Protein AF-A0A2T2TTE8-F1 (afdb_monomer_lite)

Secondary structure (DSSP, 8-state):
-----SS--EEEEE--SS-EEEEEES-TT--SS---GGGEEEEEEE--EEEEEEEEEEEEEES--SSEEEEEEEEEEEEEEEEEE----

Structure (mmCIF, N/CA/C/O backbone):
data_AF-A0A2T2TTE8-F1
#
_entry.id   AF-A0A2T2TTE8-F1
#
loop_
_atom_site.group_PDB
_atom_site.id
_atom_site.type_symbol
_atom_site.label_atom_id
_atom_site.label_alt_id
_atom_site.label_comp_id
_atom_site.label_asym_id
_atom_site.label_entity_id
_atom_site.label_seq_id
_atom_site.pdbx_PDB_ins_code
_atom_site.Cartn_x
_atom_site.Cartn_y
_atom_site.Cartn_z
_atom_site.occupancy
_atom_site.B_iso_or_equiv
_atom_site.auth_seq_id
_atom_site.auth_comp_id
_atom_site.auth_asym_id
_atom_site.auth_atom_id
_atom_site.pdbx_PDB_model_num
ATOM 1 N N . GLY A 1 1 ? -6.352 13.614 0.707 1.00 84.50 1 GLY A N 1
ATOM 2 C CA . GLY A 1 1 ? -6.590 12.164 0.637 1.00 84.50 1 GLY A CA 1
ATOM 3 C C . GLY A 1 1 ? -8.064 11.905 0.431 1.00 84.50 1 GLY A C 1
ATOM 4 O O . GLY A 1 1 ? -8.842 12.851 0.469 1.00 84.50 1 GLY A O 1
ATOM 5 N N . GLU A 1 2 ? -8.426 10.645 0.237 1.00 91.62 2 GLU A N 1
ATOM 6 C CA . GLU A 1 2 ? -9.812 10.206 0.071 1.00 91.62 2 GLU A CA 1
ATOM 7 C C . GLU A 1 2 ? -10.239 9.381 1.293 1.00 91.62 2 GLU A C 1
ATOM 9 O O . GLU A 1 2 ? -9.443 8.571 1.779 1.00 91.62 2 GLU A O 1
ATOM 14 N N . PRO A 1 3 ? -11.454 9.581 1.830 1.00 93.75 3 PRO A N 1
ATOM 15 C CA . PRO A 1 3 ? -11.907 8.845 2.998 1.00 93.75 3 PRO A CA 1
ATOM 16 C C . PRO A 1 3 ? -12.144 7.371 2.652 1.00 93.75 3 PRO A C 1
ATOM 18 O O . PRO A 1 3 ? -12.835 7.046 1.689 1.00 93.75 3 PRO A O 1
ATOM 21 N N . LEU A 1 4 ? -11.636 6.480 3.498 1.00 94.94 4 LEU A N 1
ATOM 22 C CA . LEU A 1 4 ? -11.941 5.054 3.477 1.00 94.94 4 LEU A CA 1
ATOM 23 C C . LEU A 1 4 ? -12.485 4.669 4.850 1.00 94.94 4 LEU A C 1
ATOM 25 O O . LEU A 1 4 ? -11.918 5.041 5.878 1.00 94.94 4 LEU A O 1
ATOM 29 N N . SER A 1 5 ? -13.610 3.956 4.876 1.00 94.81 5 SER A N 1
ATOM 30 C CA . SER A 1 5 ? -14.170 3.472 6.140 1.00 94.81 5 SER A CA 1
ATOM 31 C C . SER A 1 5 ? -13.217 2.470 6.795 1.00 94.81 5 SER A C 1
ATOM 33 O O . SER A 1 5 ? -12.487 1.756 6.116 1.00 94.81 5 SER A O 1
ATOM 35 N N . ALA A 1 6 ? -13.221 2.396 8.126 1.00 93.81 6 ALA A N 1
ATOM 36 C CA . ALA A 1 6 ? -12.457 1.366 8.818 1.00 93.81 6 ALA A CA 1
ATOM 37 C C . ALA A 1 6 ? -12.979 -0.024 8.419 1.00 93.81 6 ALA A C 1
ATOM 39 O O . ALA A 1 6 ? -14.183 -0.281 8.475 1.00 93.81 6 ALA A O 1
ATOM 40 N N . GLY A 1 7 ? -12.077 -0.921 8.027 1.00 93.56 7 GLY A N 1
ATOM 41 C CA . GLY A 1 7 ? -12.454 -2.22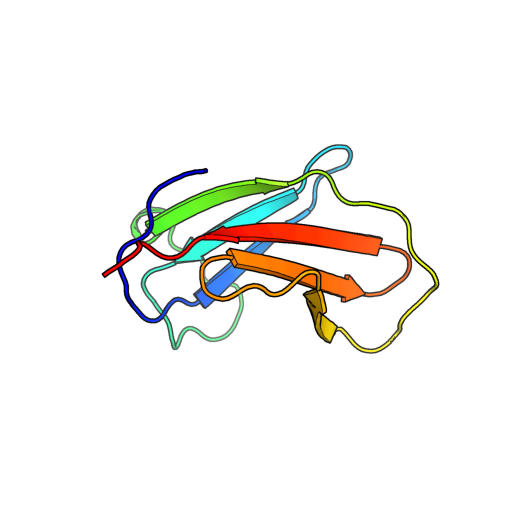8 7.509 1.00 93.56 7 GLY A CA 1
ATOM 42 C C . GLY A 1 7 ? -11.255 -3.070 7.096 1.00 93.56 7 GLY A C 1
ATOM 43 O O . GLY A 1 7 ? -10.101 -2.709 7.328 1.00 93.56 7 GLY A O 1
ATOM 44 N N . THR A 1 8 ? -11.546 -4.215 6.488 1.00 95.12 8 THR A N 1
ATO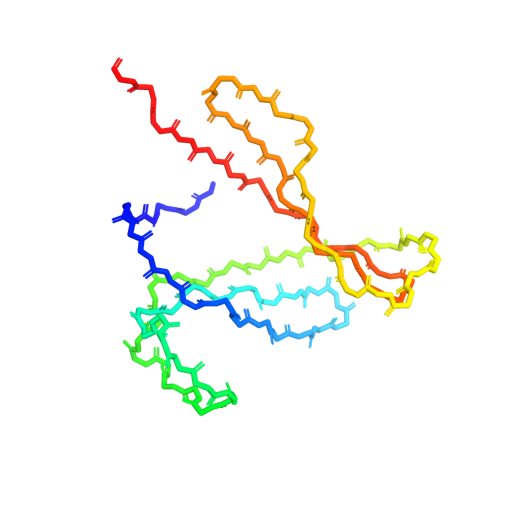M 45 C CA . THR A 1 8 ? -10.552 -5.110 5.892 1.00 95.12 8 THR A CA 1
ATOM 46 C C . THR A 1 8 ? -10.810 -5.172 4.397 1.00 95.12 8 THR A C 1
ATOM 48 O O . THR A 1 8 ? -11.944 -5.381 3.978 1.00 95.12 8 THR A O 1
ATOM 51 N N . TYR A 1 9 ? -9.756 -4.987 3.610 1.00 94.19 9 TYR A N 1
ATOM 52 C CA . TYR A 1 9 ? -9.828 -4.845 2.161 1.00 94.19 9 TYR A CA 1
ATOM 53 C C . TYR A 1 9 ? -8.777 -5.730 1.502 1.00 94.19 9 TYR A C 1
ATOM 55 O O . TYR A 1 9 ? -7.712 -5.962 2.080 1.00 94.19 9 TYR A O 1
ATOM 63 N N . SER A 1 10 ? -9.044 -6.172 0.277 1.00 93.69 10 SER A N 1
ATOM 64 C CA . SER A 1 10 ? -7.980 -6.628 -0.615 1.00 93.69 10 SER A CA 1
ATOM 65 C C . SER A 1 10 ? -7.361 -5.424 -1.329 1.00 93.69 10 SER A C 1
ATOM 67 O O . SER A 1 10 ? -8.019 -4.401 -1.540 1.00 93.69 10 SER A O 1
ATOM 69 N N . LEU A 1 11 ? -6.075 -5.534 -1.668 1.00 92.44 11 LEU A N 1
ATOM 70 C CA . LEU A 1 11 ? -5.325 -4.492 -2.366 1.00 92.44 11 LEU A CA 1
ATOM 71 C C . LEU A 1 11 ? -5.005 -4.957 -3.787 1.00 92.44 11 LEU A C 1
ATOM 73 O O . LEU A 1 11 ? -4.282 -5.937 -3.969 1.00 92.44 11 LEU A O 1
ATOM 77 N N . TYR A 1 12 ? -5.502 -4.224 -4.781 1.00 93.94 12 TYR A N 1
ATOM 78 C CA . TYR A 1 12 ? -5.108 -4.380 -6.181 1.00 93.94 12 TYR A CA 1
ATOM 79 C C . TYR A 1 12 ? -4.277 -3.190 -6.637 1.00 93.94 12 TYR A C 1
ATOM 81 O O . TYR A 1 12 ? -4.411 -2.077 -6.126 1.00 93.94 12 TYR A O 1
ATOM 89 N N . THR A 1 13 ? -3.436 -3.428 -7.638 1.00 93.44 13 THR A N 1
ATOM 90 C CA . THR A 1 13 ? -2.655 -2.383 -8.290 1.00 93.44 13 THR A CA 1
ATOM 91 C C . THR A 1 13 ? -2.804 -2.488 -9.804 1.00 93.44 13 THR A C 1
ATOM 93 O O . THR A 1 13 ? -2.823 -3.583 -10.368 1.00 93.44 13 THR A O 1
ATOM 96 N N . ILE A 1 14 ? -2.921 -1.340 -10.469 1.00 94.94 14 ILE A N 1
ATOM 97 C CA . ILE A 1 14 ? -2.833 -1.210 -11.924 1.00 94.94 14 ILE A CA 1
ATOM 98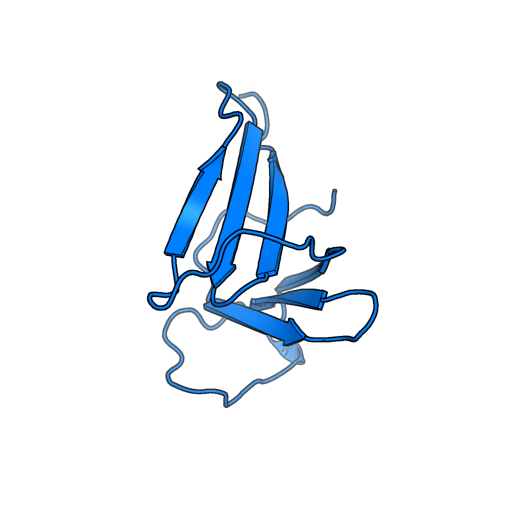 C C . ILE A 1 14 ? -1.601 -0.346 -12.211 1.00 94.94 14 ILE A C 1
ATOM 100 O O . ILE A 1 14 ? -1.668 0.874 -12.044 1.00 94.94 14 ILE A O 1
ATOM 104 N N . PRO A 1 15 ? -0.463 -0.954 -12.588 1.00 94.38 15 PRO A N 1
ATOM 105 C CA . PRO A 1 15 ? 0.730 -0.212 -12.972 1.00 94.38 15 PRO A CA 1
ATOM 106 C C . PRO A 1 15 ? 0.499 0.602 -14.248 1.00 94.38 15 PRO A C 1
ATOM 108 O O . PRO A 1 15 ? -0.010 0.074 -15.238 1.00 94.38 15 PRO A O 1
ATOM 111 N N . GLY A 1 16 ? 0.922 1.863 -14.238 1.00 93.31 16 GLY A N 1
ATOM 112 C CA . GLY A 1 16 ? 1.010 2.725 -15.418 1.00 93.31 16 GLY A CA 1
ATOM 113 C C . GLY A 1 16 ? 2.408 3.327 -15.564 1.00 93.31 16 GLY A C 1
ATOM 114 O O . GLY A 1 16 ? 3.253 3.163 -14.682 1.00 93.31 16 GLY A O 1
ATOM 115 N N . GLU A 1 17 ? 2.661 4.001 -16.690 1.00 87.81 17 GLU A N 1
ATOM 116 C CA . GLU A 1 17 ? 3.968 4.618 -16.980 1.00 87.81 17 GLU A CA 1
ATOM 117 C C . GLU A 1 17 ? 4.264 5.811 -16.061 1.00 87.81 17 GLU A C 1
ATOM 119 O O . GLU A 1 17 ? 5.373 5.927 -15.547 1.00 87.81 17 GLU A O 1
ATOM 124 N N . GLU A 1 18 ? 3.268 6.671 -15.831 1.00 93.56 18 GLU A N 1
ATOM 125 C CA . GLU A 1 18 ? 3.408 7.863 -14.981 1.00 93.56 18 GLU A CA 1
ATOM 126 C C . GLU A 1 18 ? 2.785 7.676 -13.597 1.00 93.56 18 GLU A C 1
ATOM 128 O O . GLU A 1 18 ? 3.323 8.162 -12.608 1.00 93.56 18 GLU A O 1
ATOM 133 N N . ASN A 1 19 ? 1.657 6.964 -13.514 1.00 95.31 19 ASN A N 1
ATOM 134 C CA . ASN A 1 19 ? 0.909 6.768 -12.275 1.00 95.31 19 ASN A CA 1
ATOM 135 C C . ASN A 1 19 ? 0.457 5.318 -12.141 1.00 95.31 19 ASN A C 1
ATOM 137 O O . ASN A 1 19 ? 0.127 4.656 -13.124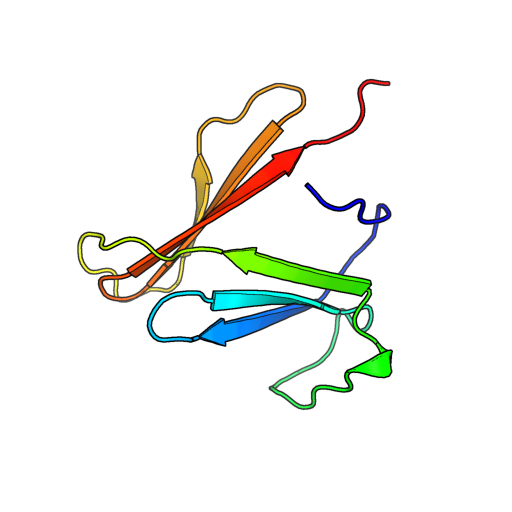 1.00 95.31 19 ASN A O 1
ATOM 141 N N . TRP A 1 20 ? 0.422 4.836 -10.906 1.00 96.50 20 TRP A N 1
ATOM 142 C CA . TRP A 1 20 ? -0.186 3.569 -10.531 1.00 96.50 20 TRP A CA 1
ATOM 143 C C . TRP A 1 20 ? -1.542 3.834 -9.898 1.00 96.50 20 TRP A C 1
ATOM 145 O O . TRP A 1 20 ? -1.679 4.727 -9.065 1.00 96.50 20 TRP A O 1
ATOM 155 N N . THR A 1 21 ? -2.537 3.022 -10.237 1.00 96.81 21 THR A N 1
ATOM 156 C CA . THR A 1 21 ? -3.802 3.013 -9.501 1.00 96.81 21 THR A CA 1
ATOM 157 C C . THR A 1 21 ? -3.734 1.952 -8.413 1.00 96.81 21 THR A C 1
ATOM 159 O O . THR A 1 21 ? -3.615 0.765 -8.712 1.00 96.81 21 THR A O 1
ATOM 162 N N . LEU A 1 22 ? -3.832 2.366 -7.155 1.00 95.81 22 LEU A N 1
ATOM 163 C CA . LEU A 1 22 ? -4.075 1.481 -6.021 1.00 95.81 22 LEU A CA 1
ATOM 164 C C . LEU A 1 22 ? -5.579 1.365 -5.792 1.00 95.81 22 LEU A C 1
ATOM 166 O O . LEU A 1 22 ? -6.300 2.359 -5.871 1.00 95.81 22 LEU A O 1
ATOM 170 N N . ILE A 1 23 ? -6.055 0.158 -5.508 1.00 95.94 23 ILE A N 1
ATOM 171 C CA . ILE A 1 23 ? -7.478 -0.119 -5.333 1.00 95.94 23 ILE A CA 1
ATOM 172 C C . ILE A 1 23 ? -7.686 -0.908 -4.046 1.00 95.94 23 ILE A C 1
ATOM 174 O O . ILE A 1 23 ? -7.160 -2.012 -3.901 1.00 95.94 23 ILE A O 1
ATOM 178 N N . PHE A 1 24 ? -8.494 -0.354 -3.147 1.00 95.56 24 PHE A N 1
ATOM 179 C CA . PHE A 1 24 ? -9.018 -1.048 -1.977 1.00 95.56 24 PHE A CA 1
ATOM 180 C C . PHE A 1 24 ? -10.376 -1.638 -2.344 1.00 95.56 24 PHE A C 1
ATOM 182 O O . PHE A 1 24 ? -11.303 -0.899 -2.682 1.00 95.56 24 PHE A O 1
ATOM 189 N N . ASN A 1 25 ? -10.494 -2.960 -2.296 1.00 95.75 25 ASN A N 1
ATOM 190 C CA . ASN A 1 25 ? -11.692 -3.685 -2.708 1.00 95.75 25 ASN A CA 1
ATOM 191 C C . ASN A 1 25 ? -12.337 -4.402 -1.508 1.00 95.75 25 ASN A C 1
ATOM 193 O O . ASN A 1 25 ? -11.637 -4.930 -0.639 1.00 95.75 25 ASN A O 1
ATOM 197 N N . ASN A 1 26 ? -13.671 -4.390 -1.445 1.00 95.06 26 ASN A N 1
ATOM 198 C CA . ASN A 1 26 ? -14.462 -4.897 -0.317 1.00 95.06 26 ASN A CA 1
ATOM 199 C C . ASN A 1 26 ? -14.374 -6.424 -0.144 1.00 95.06 26 ASN A C 1
ATOM 201 O O . ASN A 1 26 ? -14.624 -6.930 0.952 1.00 95.06 26 ASN A O 1
ATOM 205 N N . ILE A 1 27 ? -13.993 -7.174 -1.183 1.00 92.69 27 ILE A N 1
ATOM 206 C CA . ILE A 1 27 ? -13.803 -8.624 -1.086 1.00 92.69 27 ILE A CA 1
ATOM 207 C C . ILE A 1 27 ? -12.383 -8.910 -0.577 1.00 92.69 27 ILE A C 1
ATOM 209 O O . ILE A 1 27 ? -11.436 -9.028 -1.356 1.00 92.69 27 ILE A O 1
ATOM 213 N N . ALA A 1 28 ? -12.227 -9.024 0.743 1.00 85.88 28 ALA A N 1
ATOM 214 C CA . ALA A 1 28 ? -10.925 -9.214 1.391 1.00 85.88 28 ALA A CA 1
ATOM 215 C C . ALA A 1 28 ? -10.254 -10.568 1.080 1.00 85.88 28 ALA A C 1
ATOM 217 O O . ALA A 1 28 ? -9.053 -10.613 0.827 1.00 85.88 28 ALA A O 1
ATOM 218 N N . ASP A 1 29 ? -11.024 -11.660 1.045 1.00 83.19 29 ASP A N 1
ATOM 219 C CA . ASP A 1 29 ? -10.503 -13.033 0.920 1.00 83.19 29 ASP A CA 1
ATOM 220 C C . ASP A 1 29 ? -10.495 -13.556 -0.525 1.00 83.19 29 ASP A C 1
ATOM 222 O O . ASP A 1 29 ? -10.691 -14.746 -0.791 1.00 83.19 29 ASP A O 1
ATOM 226 N N . GLN A 1 30 ? -10.294 -12.663 -1.494 1.00 81.19 30 GLN A N 1
ATOM 227 C CA . GLN A 1 30 ? -10.258 -13.058 -2.893 1.00 81.19 30 GLN A CA 1
ATOM 228 C C . GLN A 1 30 ? -8.873 -13.556 -3.305 1.00 81.19 30 GLN A C 1
ATOM 230 O O . GLN A 1 30 ? -7.865 -12.872 -3.144 1.00 81.19 30 GLN A O 1
ATOM 235 N N . TRP A 1 31 ? -8.828 -14.747 -3.899 1.00 75.81 31 TRP A N 1
ATOM 236 C CA . TRP A 1 31 ? -7.601 -15.287 -4.472 1.00 75.81 31 TRP A CA 1
ATOM 237 C C . TRP A 1 31 ? -7.474 -14.934 -5.958 1.00 75.81 31 TRP A C 1
ATOM 239 O O . TRP A 1 31 ? -8.401 -15.139 -6.744 1.00 75.81 31 TRP A O 1
ATOM 249 N N . GLY A 1 32 ? -6.292 -14.460 -6.356 1.00 78.12 32 GLY A N 1
ATOM 250 C CA . GLY A 1 32 ? -5.980 -14.118 -7.743 1.00 78.12 32 GLY A CA 1
ATOM 251 C C . GLY A 1 32 ? -6.533 -12.759 -8.181 1.00 78.12 32 GLY A C 1
ATOM 252 O O . GLY A 1 32 ? -6.775 -11.873 -7.371 1.00 78.12 32 GLY A O 1
ATOM 253 N N . THR A 1 33 ? -6.700 -12.582 -9.491 1.00 79.12 33 THR A N 1
ATOM 254 C CA . THR A 1 33 ? -7.017 -11.286 -10.119 1.00 79.12 33 THR A CA 1
ATOM 255 C C . THR A 1 33 ? -8.465 -11.186 -10.601 1.00 79.12 33 THR A C 1
ATOM 257 O O . THR A 1 33 ? -8.735 -10.477 -11.569 1.00 79.12 33 THR A O 1
ATOM 260 N N . ASN A 1 34 ? -9.399 -11.933 -10.000 1.00 81.19 34 ASN A N 1
ATOM 261 C CA . ASN A 1 34 ? -10.806 -11.932 -10.421 1.00 81.19 34 ASN A CA 1
ATOM 262 C C . ASN A 1 34 ? -11.538 -10.656 -9.969 1.00 81.19 34 ASN A C 1
ATOM 264 O O . ASN A 1 34 ? -12.395 -10.684 -9.100 1.00 81.19 34 ASN A O 1
ATOM 268 N N . HIS A 1 35 ? -11.142 -9.515 -10.505 1.00 83.81 35 HIS A N 1
ATOM 269 C CA . HIS A 1 35 ? -11.569 -8.209 -10.033 1.00 83.81 35 HIS A CA 1
ATOM 270 C C . HIS A 1 35 ? -12.982 -7.846 -10.522 1.00 83.81 35 HIS A C 1
ATOM 272 O O . HIS A 1 35 ? -13.215 -7.766 -11.729 1.00 83.81 35 HIS A O 1
ATOM 278 N N . ASP A 1 36 ? -13.889 -7.566 -9.583 1.00 88.25 36 ASP A N 1
ATOM 279 C CA . ASP A 1 36 ? -15.161 -6.890 -9.845 1.00 88.25 36 ASP A CA 1
ATOM 280 C C . ASP A 1 36 ? -15.063 -5.430 -9.391 1.00 88.25 36 ASP A C 1
ATOM 282 O O . ASP A 1 36 ? -14.926 -5.136 -8.203 1.00 88.25 36 ASP A O 1
ATOM 286 N N . GLN A 1 37 ? -15.140 -4.513 -10.352 1.00 91.44 37 GLN A N 1
ATOM 287 C CA . GLN A 1 37 ? -15.023 -3.082 -10.104 1.00 91.44 37 GLN A CA 1
ATOM 288 C C . GLN A 1 37 ? -16.174 -2.531 -9.248 1.00 91.44 37 GLN A C 1
ATOM 290 O O . GLN A 1 37 ? -15.993 -1.495 -8.609 1.00 91.44 37 GLN A O 1
ATOM 295 N N . SER A 1 38 ? -17.350 -3.178 -9.199 1.00 94.31 38 SER A N 1
ATOM 296 C CA . SER A 1 38 ? -18.431 -2.701 -8.319 1.00 94.31 38 SER A CA 1
ATOM 297 C C . SER A 1 38 ? -18.113 -2.862 -6.833 1.00 94.31 38 SER A C 1
ATOM 299 O O . SER A 1 38 ? -18.758 -2.229 -6.003 1.00 94.31 38 SER A O 1
ATOM 301 N N . GLU A 1 39 ? -17.114 -3.680 -6.504 1.00 95.00 39 GLU A N 1
ATOM 302 C CA . GLU A 1 39 ? -16.657 -3.928 -5.138 1.00 95.00 39 GLU A CA 1
ATOM 303 C C . GLU A 1 39 ? -15.511 -2.996 -4.718 1.00 95.00 39 GLU A C 1
ATOM 305 O O . GLU A 1 39 ? -14.985 -3.115 -3.610 1.00 95.00 39 GLU A O 1
ATOM 310 N N . ASP A 1 40 ? -15.116 -2.048 -5.568 1.00 95.81 40 ASP A N 1
ATOM 311 C CA . ASP A 1 40 ? -14.069 -1.086 -5.242 1.00 95.81 40 ASP A CA 1
ATOM 312 C C . ASP A 1 40 ? -14.569 -0.058 -4.228 1.00 95.81 40 ASP A C 1
ATOM 314 O O . ASP A 1 40 ? -15.434 0.768 -4.516 1.00 95.81 40 ASP A O 1
ATOM 318 N N . ALA A 1 41 ? -13.986 -0.091 -3.032 1.00 96.94 41 ALA A N 1
ATOM 319 C CA . ALA A 1 41 ? -14.264 0.868 -1.972 1.00 96.94 41 ALA A CA 1
ATOM 320 C C . ALA A 1 41 ? -13.553 2.201 -2.218 1.00 96.94 41 ALA A C 1
ATOM 322 O O . ALA A 1 41 ? -14.094 3.262 -1.910 1.00 96.94 41 ALA A O 1
ATOM 323 N N . LEU A 1 42 ? -12.332 2.147 -2.757 1.00 97.00 42 LEU A N 1
ATOM 324 C CA . LEU A 1 42 ? -11.532 3.326 -3.058 1.00 97.00 42 LEU A CA 1
ATOM 325 C C . LEU A 1 42 ? -10.502 3.031 -4.151 1.00 97.00 42 LEU A C 1
ATOM 327 O O . LEU A 1 42 ? -9.872 1.973 -4.155 1.00 97.00 42 LEU A O 1
ATOM 331 N N . ARG A 1 43 ? -10.288 4.007 -5.036 1.00 97.06 43 ARG A N 1
ATOM 332 C CA . ARG A 1 43 ? -9.188 4.038 -6.003 1.00 97.06 43 ARG A CA 1
ATOM 333 C C . ARG A 1 43 ? -8.343 5.280 -5.763 1.00 97.06 43 ARG A C 1
ATOM 335 O O . ARG A 1 43 ? -8.894 6.371 -5.646 1.00 97.06 43 ARG A O 1
ATOM 342 N N . VAL A 1 44 ? -7.027 5.116 -5.712 1.00 96.12 44 VAL A N 1
ATOM 343 C CA . VAL A 1 44 ? -6.074 6.209 -5.487 1.00 96.12 44 VAL A CA 1
ATOM 344 C C . VAL A 1 44 ? -4.999 6.150 -6.558 1.00 96.12 44 VAL A C 1
ATOM 346 O O . VAL A 1 44 ? -4.435 5.086 -6.809 1.00 96.12 44 VAL A O 1
ATOM 349 N N . GLU A 1 45 ? -4.710 7.282 -7.188 1.00 96.81 45 GLU A N 1
ATOM 350 C CA . GLU A 1 45 ? -3.559 7.405 -8.079 1.00 96.81 45 GLU A CA 1
ATOM 351 C C . GLU A 1 45 ? -2.320 7.788 -7.276 1.00 96.81 45 GLU A C 1
ATOM 353 O O . GLU A 1 45 ? -2.356 8.688 -6.436 1.00 96.81 45 GLU A O 1
ATOM 358 N N . VAL A 1 46 ? -1.227 7.080 -7.532 1.00 96.56 46 VAL A N 1
ATOM 359 C CA . VAL A 1 46 ? 0.050 7.260 -6.851 1.00 96.56 46 VAL A CA 1
ATOM 360 C C . VAL A 1 46 ? 1.150 7.318 -7.894 1.00 96.56 46 VAL A C 1
ATOM 362 O O . VAL A 1 46 ? 1.234 6.453 -8.766 1.00 96.56 46 VAL A O 1
ATOM 365 N N . THR A 1 47 ? 2.020 8.314 -7.790 1.00 97.12 47 THR A N 1
ATOM 366 C CA . THR A 1 47 ? 3.208 8.400 -8.636 1.00 97.12 47 THR A CA 1
ATOM 367 C C . THR A 1 47 ? 4.292 7.472 -8.071 1.00 97.12 47 THR A C 1
ATOM 369 O O . THR A 1 47 ? 4.711 7.663 -6.928 1.00 97.12 47 THR A O 1
ATOM 372 N N . PRO A 1 48 ? 4.737 6.444 -8.817 1.00 97.06 48 PRO A N 1
ATOM 373 C CA . PRO A 1 48 ? 5.825 5.578 -8.385 1.00 97.06 48 PRO A CA 1
ATOM 374 C C . PRO A 1 48 ? 7.168 6.317 -8.432 1.00 97.06 48 PRO A C 1
ATOM 376 O O . PRO A 1 48 ? 7.369 7.248 -9.212 1.00 97.06 48 PRO A O 1
ATOM 379 N N . GLU A 1 49 ? 8.127 5.846 -7.646 1.00 96.88 49 GLU A N 1
ATOM 380 C CA . GLU A 1 49 ? 9.481 6.391 -7.586 1.00 96.88 49 GLU A CA 1
ATOM 381 C C . GLU A 1 49 ? 10.507 5.293 -7.891 1.00 96.88 49 GLU A C 1
ATOM 383 O O . GLU A 1 49 ? 10.308 4.119 -7.562 1.00 96.88 49 GLU A O 1
ATOM 388 N N . SER A 1 50 ? 11.643 5.667 -8.484 1.00 96.69 50 SER A N 1
ATOM 389 C CA . SER A 1 50 ? 12.786 4.757 -8.607 1.00 96.69 50 SER A CA 1
ATOM 390 C C . SER A 1 50 ? 13.391 4.441 -7.237 1.00 96.69 50 SER A C 1
ATOM 392 O O . SER A 1 50 ? 13.553 5.323 -6.395 1.00 96.69 50 SER A O 1
ATOM 394 N N . ALA A 1 51 ? 13.796 3.191 -7.033 1.00 96.56 51 ALA A N 1
ATOM 395 C CA . ALA A 1 51 ? 14.427 2.718 -5.807 1.00 96.56 51 ALA A CA 1
ATOM 396 C C . ALA A 1 51 ? 15.526 1.681 -6.103 1.00 96.56 51 ALA A C 1
ATOM 398 O O . ALA A 1 51 ? 15.531 1.078 -7.177 1.00 96.56 51 ALA A O 1
ATOM 399 N N . PRO A 1 52 ? 16.455 1.424 -5.160 1.00 97.31 52 PRO A N 1
ATOM 400 C CA . PRO A 1 52 ? 17.368 0.289 -5.261 1.00 97.31 52 PRO A CA 1
ATOM 401 C C . PRO A 1 52 ? 16.611 -1.025 -5.470 1.00 97.31 52 PRO A C 1
ATOM 403 O O . PRO A 1 52 ? 15.520 -1.203 -4.925 1.00 97.31 52 PRO A O 1
ATOM 406 N N . SER A 1 53 ? 17.203 -1.950 -6.224 1.00 97.25 53 SER A N 1
ATOM 407 C CA . SER A 1 53 ? 16.524 -3.190 -6.591 1.00 97.25 53 SER A CA 1
ATOM 408 C C . SER A 1 53 ? 16.167 -4.054 -5.376 1.00 97.25 53 SER A C 1
ATOM 410 O O . SER A 1 53 ? 16.949 -4.206 -4.430 1.00 97.25 53 SER A O 1
ATOM 412 N N . ARG A 1 54 ? 14.970 -4.648 -5.404 1.00 97.12 54 ARG A N 1
ATOM 413 C CA . ARG A 1 54 ? 14.499 -5.584 -4.381 1.00 97.12 54 ARG A CA 1
ATOM 414 C C . ARG A 1 54 ? 13.698 -6.731 -4.993 1.00 97.12 54 ARG A C 1
ATOM 416 O O . ARG A 1 54 ? 12.598 -6.535 -5.494 1.00 97.12 54 ARG A O 1
ATOM 423 N N . GLU A 1 55 ? 14.222 -7.949 -4.888 1.00 96.25 55 GLU A N 1
ATOM 424 C CA . GLU A 1 55 ? 13.580 -9.145 -5.460 1.00 96.25 55 GLU A CA 1
ATOM 425 C C . GLU A 1 55 ? 12.293 -9.543 -4.724 1.00 96.25 55 GLU A C 1
ATOM 427 O O . GLU A 1 55 ? 11.306 -9.947 -5.337 1.00 96.25 55 GLU A O 1
ATOM 432 N N . MET A 1 56 ? 12.289 -9.422 -3.394 1.00 97.19 56 MET A N 1
ATOM 433 C CA . MET A 1 56 ? 11.136 -9.762 -2.564 1.00 97.19 56 MET A CA 1
ATOM 434 C C . MET A 1 56 ? 10.224 -8.551 -2.405 1.00 97.19 56 MET A C 1
ATOM 436 O O . MET A 1 56 ? 10.598 -7.575 -1.746 1.00 97.19 56 MET A O 1
ATOM 440 N N . MET A 1 57 ? 9.010 -8.653 -2.948 1.00 95.50 57 MET A N 1
ATOM 441 C CA . MET A 1 57 ? 7.960 -7.661 -2.736 1.00 95.50 57 MET A CA 1
ATOM 442 C C . MET A 1 57 ? 7.762 -7.422 -1.239 1.00 95.50 57 MET A C 1
ATOM 444 O O . MET A 1 57 ? 7.550 -8.359 -0.470 1.00 95.50 57 MET A O 1
ATOM 448 N N . THR A 1 58 ? 7.893 -6.167 -0.821 1.00 96.81 58 THR A N 1
ATOM 449 C CA . THR A 1 58 ? 7.842 -5.769 0.586 1.00 96.81 58 THR A CA 1
ATOM 450 C C . THR A 1 58 ? 6.900 -4.588 0.748 1.00 96.81 58 THR A C 1
ATOM 452 O O . THR A 1 58 ? 6.990 -3.624 -0.005 1.00 96.81 58 THR A O 1
ATOM 455 N N . PHE A 1 59 ? 6.041 -4.664 1.761 1.00 96.94 59 PHE A N 1
ATOM 456 C CA . PHE A 1 59 ? 5.266 -3.534 2.254 1.00 96.94 59 PHE A CA 1
ATOM 457 C C . PHE A 1 59 ? 5.911 -3.035 3.542 1.00 96.94 59 PHE A C 1
ATOM 459 O O . PHE A 1 59 ? 6.201 -3.830 4.439 1.00 96.94 59 PHE A O 1
ATOM 466 N N . LEU A 1 60 ? 6.168 -1.737 3.620 1.00 96.25 60 LEU A N 1
ATOM 467 C CA . LEU A 1 60 ? 6.797 -1.098 4.772 1.00 96.25 60 LEU A CA 1
ATOM 468 C C . LEU A 1 60 ? 6.105 0.225 5.088 1.00 96.25 60 LEU A C 1
ATOM 470 O O . LEU A 1 60 ? 5.491 0.825 4.212 1.00 96.25 60 LEU A O 1
ATOM 474 N N . PHE A 1 61 ? 6.205 0.658 6.341 1.00 96.81 61 PHE A N 1
ATOM 475 C CA . PHE A 1 61 ? 5.655 1.928 6.799 1.00 96.81 61 PHE A CA 1
ATOM 476 C C . PHE A 1 61 ? 6.803 2.858 7.193 1.00 96.81 61 PHE A C 1
ATOM 478 O O . PHE A 1 61 ? 7.626 2.511 8.043 1.00 96.81 61 PHE A O 1
ATOM 485 N N . GLU A 1 62 ? 6.863 4.019 6.550 1.00 97.00 62 GLU A N 1
ATOM 486 C CA . GLU A 1 62 ? 7.817 5.103 6.790 1.00 97.00 62 GLU A CA 1
ATOM 487 C C . GLU A 1 62 ? 7.101 6.292 7.448 1.00 97.00 62 GLU A C 1
ATOM 489 O O . GLU A 1 62 ? 5.875 6.385 7.404 1.00 97.00 62 GLU A O 1
ATOM 494 N N . GLU A 1 63 ? 7.868 7.194 8.071 1.00 96.19 63 GLU A N 1
ATOM 495 C CA . GLU A 1 63 ? 7.363 8.484 8.586 1.00 96.19 63 GLU A CA 1
ATOM 496 C C . GLU A 1 63 ? 6.141 8.361 9.518 1.00 96.19 63 GLU A C 1
ATOM 498 O O . GLU A 1 63 ? 5.251 9.206 9.532 1.00 96.19 63 GLU A O 1
ATOM 503 N N . VAL A 1 64 ? 6.100 7.284 10.306 1.00 96.88 64 VAL A N 1
ATOM 504 C CA . VAL A 1 64 ? 4.967 6.968 11.180 1.00 96.88 64 VAL A CA 1
ATOM 505 C C . VAL A 1 64 ? 4.878 7.967 12.337 1.00 96.88 64 VAL A C 1
ATOM 507 O O . VAL A 1 64 ? 5.842 8.164 13.082 1.00 96.88 64 VAL A O 1
ATOM 510 N N . THR A 1 65 ? 3.696 8.551 12.503 1.00 95.75 65 THR A N 1
ATOM 511 C CA . THR A 1 65 ? 3.287 9.392 13.632 1.00 95.75 65 THR A CA 1
ATOM 512 C C . THR A 1 65 ? 2.110 8.742 14.372 1.00 95.75 65 THR A C 1
ATOM 514 O O . THR A 1 65 ? 1.690 7.635 14.034 1.00 95.75 65 THR A O 1
ATOM 517 N N . ASP A 1 66 ? 1.556 9.420 15.380 1.00 94.12 66 ASP A N 1
ATOM 518 C CA . ASP A 1 66 ? 0.370 8.933 16.098 1.00 94.12 66 ASP A CA 1
ATOM 519 C C . ASP A 1 66 ? -0.884 8.877 15.204 1.00 94.12 66 ASP A C 1
ATOM 521 O O . ASP A 1 66 ? -1.802 8.105 15.479 1.00 94.12 66 ASP A O 1
ATOM 525 N N . THR A 1 67 ? -0.934 9.688 14.140 1.00 95.31 67 THR A N 1
ATOM 526 C CA . THR A 1 67 ? -2.131 9.875 13.302 1.00 95.31 67 THR A CA 1
ATOM 527 C C . THR A 1 67 ? -1.875 9.700 11.807 1.00 95.31 67 THR A C 1
ATOM 529 O O . THR A 1 67 ? -2.804 9.810 11.006 1.00 95.31 67 THR A O 1
ATOM 532 N N . SER A 1 68 ? -0.643 9.392 11.398 1.00 96.38 68 SER A N 1
ATOM 533 C CA . SER A 1 68 ? -0.295 9.199 9.991 1.00 96.38 68 SER A CA 1
ATOM 534 C C . SER A 1 68 ? 0.886 8.256 9.777 1.00 96.38 68 SER A C 1
ATOM 536 O O . SER A 1 68 ? 1.630 7.925 10.699 1.00 96.38 68 SER A O 1
ATOM 538 N N . GLY A 1 69 ? 1.074 7.829 8.535 1.00 97.19 69 GLY A N 1
ATOM 539 C CA . GLY A 1 69 ? 2.278 7.144 8.081 1.00 97.19 69 GLY A CA 1
ATOM 540 C C . GLY A 1 69 ? 2.230 6.886 6.581 1.00 97.19 69 GLY A C 1
ATOM 541 O O . GLY A 1 69 ? 1.159 6.859 5.978 1.00 97.19 69 GLY A O 1
ATOM 542 N N . THR A 1 70 ? 3.389 6.661 5.977 1.00 97.81 70 THR A N 1
ATOM 543 C CA . THR A 1 70 ? 3.507 6.388 4.543 1.00 97.81 70 THR A CA 1
ATOM 544 C C . THR A 1 70 ? 3.692 4.894 4.327 1.00 97.81 70 THR A C 1
ATOM 546 O O . THR A 1 70 ? 4.714 4.331 4.715 1.00 97.81 70 THR A O 1
ATOM 549 N N . CYS A 1 71 ? 2.713 4.230 3.712 1.00 97.25 71 CYS A N 1
ATOM 550 C CA . CYS A 1 71 ? 2.861 2.842 3.284 1.00 97.25 71 CYS A CA 1
ATOM 551 C C . CYS A 1 71 ? 3.581 2.802 1.936 1.00 97.25 71 CYS A C 1
ATOM 553 O O . CYS A 1 71 ? 3.242 3.548 1.020 1.00 97.25 71 CYS A O 1
ATOM 555 N N . VAL A 1 72 ? 4.566 1.921 1.804 1.00 97.81 72 VAL A N 1
ATOM 556 C CA . VAL A 1 72 ? 5.375 1.789 0.596 1.00 97.81 72 VAL A CA 1
ATOM 557 C C . VAL A 1 72 ? 5.371 0.341 0.138 1.00 97.81 72 VAL A C 1
ATOM 559 O O . VAL A 1 72 ? 5.836 -0.550 0.852 1.00 97.81 72 VAL A O 1
ATOM 562 N N . LEU A 1 73 ? 4.888 0.114 -1.082 1.00 97.38 73 LEU A N 1
ATOM 563 C CA . LEU A 1 73 ? 5.124 -1.124 -1.822 1.00 97.38 73 LEU A CA 1
ATOM 564 C C . LEU A 1 73 ? 6.471 -1.014 -2.545 1.00 97.38 73 LEU A C 1
ATOM 566 O O . LEU A 1 73 ? 6.620 -0.159 -3.412 1.00 97.38 73 LEU A O 1
ATOM 570 N N . HIS A 1 74 ? 7.440 -1.873 -2.222 1.00 97.56 74 HIS A N 1
ATOM 571 C CA . HIS A 1 74 ? 8.764 -1.902 -2.860 1.00 97.56 74 HIS A CA 1
ATOM 572 C C . HIS A 1 74 ? 9.025 -3.257 -3.516 1.00 97.56 74 HIS A C 1
ATOM 574 O O . HIS A 1 74 ? 9.033 -4.297 -2.847 1.00 97.56 74 HIS A O 1
ATOM 580 N N . TRP A 1 75 ? 9.256 -3.236 -4.828 1.00 96.56 75 TRP A N 1
ATOM 581 C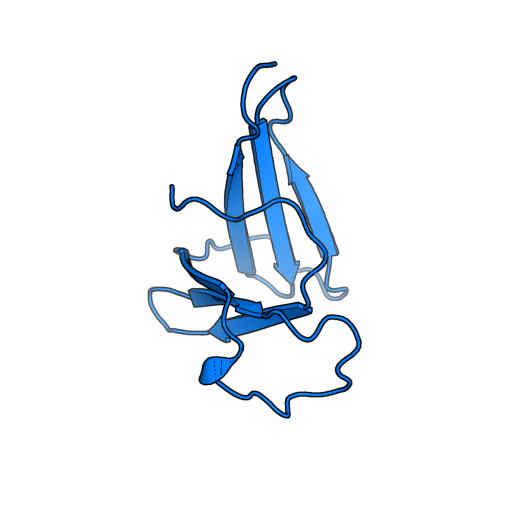 CA . TRP A 1 75 ? 9.635 -4.405 -5.611 1.00 96.56 75 TRP A CA 1
ATOM 582 C C . TRP A 1 75 ? 10.382 -4.006 -6.888 1.00 96.56 75 TRP A C 1
ATOM 584 O O . TRP A 1 75 ? 10.102 -2.964 -7.479 1.00 96.56 75 TRP A O 1
ATOM 594 N N . ALA A 1 76 ? 11.330 -4.841 -7.319 1.00 95.56 76 ALA A N 1
ATOM 595 C CA . ALA A 1 76 ? 12.283 -4.512 -8.374 1.00 95.56 76 ALA A CA 1
ATOM 596 C C . ALA A 1 76 ? 12.930 -3.140 -8.093 1.00 95.56 76 ALA A C 1
ATOM 598 O O . ALA A 1 76 ? 13.325 -2.880 -6.958 1.00 95.56 76 ALA A O 1
ATOM 599 N N . GLU A 1 77 ? 13.046 -2.271 -9.093 1.00 97.06 77 GLU A N 1
ATOM 600 C CA . GLU A 1 77 ? 13.636 -0.929 -8.979 1.00 97.06 77 GLU A CA 1
ATOM 601 C C . GLU A 1 77 ? 12.586 0.164 -8.701 1.00 97.06 77 GLU A C 1
ATOM 603 O O . GLU A 1 77 ? 12.822 1.341 -8.973 1.00 97.06 77 GLU A O 1
ATOM 608 N N . VAL A 1 78 ? 11.406 -0.212 -8.189 1.00 96.56 78 VAL A N 1
ATOM 609 C CA . VAL A 1 78 ? 10.257 0.688 -8.023 1.00 96.56 78 VAL A CA 1
ATOM 610 C C . VAL A 1 78 ? 9.734 0.655 -6.590 1.00 96.56 78 VAL A C 1
ATOM 612 O O . VAL A 1 78 ? 9.545 -0.413 -6.001 1.00 96.56 78 VAL A O 1
ATOM 615 N N . ARG A 1 79 ? 9.443 1.835 -6.042 1.00 97.38 79 ARG A N 1
ATOM 616 C CA . ARG A 1 79 ? 8.654 2.005 -4.818 1.00 97.38 79 ARG A CA 1
ATOM 617 C C . ARG A 1 79 ? 7.384 2.807 -5.107 1.00 97.38 79 ARG A C 1
ATOM 619 O O . ARG A 1 79 ? 7.406 3.724 -5.919 1.00 97.38 79 ARG A O 1
ATOM 626 N N . VAL A 1 80 ? 6.282 2.456 -4.451 1.00 97.81 80 VAL A N 1
ATOM 627 C CA . VAL A 1 80 ? 4.970 3.106 -4.613 1.00 97.81 80 VAL A CA 1
ATOM 628 C C . VAL A 1 80 ? 4.503 3.596 -3.240 1.00 97.81 80 VAL A C 1
ATOM 630 O O . VAL A 1 80 ? 3.906 2.811 -2.495 1.00 97.81 80 VAL A O 1
ATOM 633 N N . PRO A 1 81 ? 4.850 4.839 -2.854 1.00 97.56 81 PRO A N 1
ATOM 634 C CA . PRO A 1 81 ? 4.512 5.396 -1.548 1.00 97.56 81 PRO A CA 1
ATOM 635 C C . PRO A 1 81 ? 3.123 6.044 -1.545 1.00 97.56 81 PRO A C 1
ATOM 637 O O . PRO A 1 81 ? 2.805 6.848 -2.414 1.00 97.56 81 PRO A O 1
ATOM 640 N N . PHE A 1 82 ? 2.305 5.751 -0.537 1.00 96.31 82 PHE A N 1
ATOM 641 C CA . PHE A 1 82 ? 1.035 6.440 -0.315 1.00 96.31 82 PHE A CA 1
ATOM 642 C C . PHE A 1 82 ? 0.816 6.744 1.166 1.00 96.31 82 PHE A C 1
ATOM 644 O O . PHE A 1 82 ? 1.041 5.903 2.039 1.00 96.31 82 PHE A O 1
ATOM 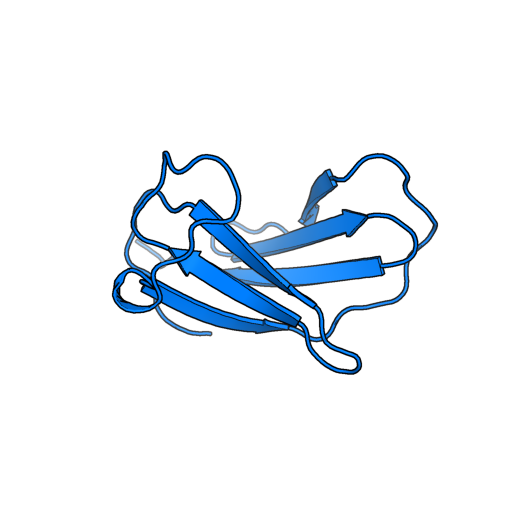651 N N . GLU A 1 83 ? 0.380 7.971 1.443 1.00 96.50 83 GLU A N 1
ATOM 652 C CA . GLU A 1 83 ? 0.122 8.443 2.800 1.00 96.50 83 GLU A CA 1
ATOM 653 C C . GLU A 1 83 ? -1.213 7.898 3.320 1.00 96.50 83 GLU A C 1
ATOM 655 O O . GLU A 1 83 ? -2.239 7.923 2.635 1.00 96.50 83 GLU A O 1
ATOM 660 N N . ILE A 1 84 ? -1.192 7.431 4.563 1.00 95.44 84 ILE A N 1
ATOM 661 C CA . ILE A 1 84 ? -2.357 7.014 5.331 1.00 95.44 84 ILE A CA 1
ATOM 662 C C . ILE A 1 84 ? -2.481 7.966 6.515 1.00 95.44 84 ILE A C 1
ATOM 664 O O . ILE A 1 84 ? -1.512 8.209 7.230 1.00 95.44 84 ILE A O 1
ATOM 668 N N . GLN A 1 85 ? -3.690 8.475 6.736 1.00 95.19 85 GLN A N 1
ATOM 669 C CA . GLN A 1 85 ? -4.040 9.291 7.895 1.00 95.19 85 GLN A CA 1
ATOM 670 C C . GLN A 1 85 ? -5.210 8.635 8.623 1.00 95.19 85 GLN A C 1
ATOM 672 O O . GLN A 1 85 ? -6.147 8.147 7.986 1.00 95.19 85 GLN A O 1
ATOM 677 N N . VAL A 1 86 ? -5.160 8.624 9.951 1.00 92.25 86 VAL A N 1
ATOM 678 C CA . VAL A 1 86 ? -6.261 8.169 10.801 1.00 92.25 86 VAL A CA 1
ATOM 679 C C . VAL A 1 86 ? -6.877 9.371 11.522 1.00 92.25 86 VAL A C 1
ATOM 681 O O . VAL A 1 86 ? -6.149 10.294 11.890 1.00 92.25 86 VAL A O 1
ATOM 684 N N . PRO A 1 87 ? -8.208 9.407 11.717 1.00 84.00 87 PRO A N 1
ATOM 685 C CA . PRO A 1 87 ? -8.846 10.483 12.469 1.00 84.00 87 PRO A CA 1
ATOM 686 C C . PRO A 1 87 ? -8.292 10.579 13.897 1.00 84.00 87 PRO A C 1
ATOM 688 O O . PRO A 1 87 ? -8.087 9.555 14.549 1.00 84.00 87 PRO A O 1
ATOM 691 N N . GLU A 1 88 ? -8.102 11.802 14.399 1.00 75.69 88 GLU A N 1
ATOM 692 C CA . GLU A 1 88 ? -7.914 12.031 15.836 1.00 75.69 88 GLU A CA 1
ATOM 693 C C . GLU A 1 88 ? -9.211 11.670 16.583 1.00 75.69 88 GLU A C 1
ATOM 695 O O . GLU A 1 88 ? -10.305 12.022 16.132 1.00 75.69 88 GLU A O 1
ATOM 700 N N . ASN A 1 89 ? -9.081 10.930 17.692 1.00 58.47 89 ASN A N 1
ATOM 701 C CA . ASN A 1 89 ? -10.200 10.561 18.574 1.00 58.47 89 ASN A CA 1
ATOM 702 C C . ASN A 1 89 ? -10.705 11.747 19.400 1.00 58.47 89 ASN A C 1
ATOM 704 O O . ASN A 1 89 ? -9.854 12.512 19.909 1.00 58.47 89 ASN A O 1
#

Foldseek 3Di:
DDDFDDDAFDWDWDDDPFKIKIWTFQPRPDDDDPDDPVRTRDIDIFGKDFAAADDDFDWDWAPDDPFKTWIWTDHGRIITIDIDGHDDD

Radius of gyration: 13.73 Å; chains: 1; bounding box: 36×28×36 Å

pLDDT: mean 93.34, std 6.4, range [58.47, 97.81]

Sequence (89 aa):
GEPLSAGTYSLYTIPGEENWTLIFNNIADQWGTNHDQSEDALRVEVTPESAPSREMMTFLFEEVTDTSGTCVLHWAEVRVPFEIQVPEN